Protein AF-A0A1V5Z855-F1 (afdb_monomer_lite)

Radius of gyration: 17.68 Å; chains: 1; bounding box: 38×48×44 Å

Secondary structure (DSSP, 8-state):
--HHHHHHHHHHHHHHHHHHHHHHHHHH-TT---EE--S-TT-GGGTT-HHHHH-SEEEE----HHHHHHHHHHS-TTPEEEEEEESSGGG--HHHHHT-GGGTTSEEEE--PPPTTT-SPP-SSSHHHHHHHHHHHHHH--

Foldseek 3Di:
DDPVVVLVVVLVVVLVVLVVVVCVQCVVPVPDAAEDEDPDCPPPSLQLRVNQAPHQEYEDADPDLVVVVVSVVSYHPNYAYEYEQADDWPVGDQLVQLPDPSCPRHHYDYDADADPPPRDHDCDPISRNNNVVNVVCSVPPD

Sequence (142 aa):
MDETHINEFNKRATERCWDRIRRAAKSANPDCIIWLTCYDLQHPMLKDSRMLREVDWIMNEHPDTEKLAHLRAAIGPQTQIIQCICGWGDQHNAEKIITNPAFDALGLYGFARPDLETTVPPEDDSGNARNIAAMRRAFNSP

pLDDT: mean 90.26, std 7.08, range [51.0, 98.38]

Structure (mmCIF, N/CA/C/O backbone):
data_AF-A0A1V5Z855-F1
#
_entry.id   AF-A0A1V5Z855-F1
#
loop_
_atom_site.group_PDB
_atom_site.id
_atom_site.type_symbol
_atom_site.label_atom_id
_atom_site.label_alt_id
_atom_site.label_comp_id
_atom_site.label_asym_id
_atom_site.label_entity_id
_atom_site.label_seq_id
_atom_site.pdbx_PDB_ins_code
_atom_site.Cartn_x
_atom_site.Cartn_y
_atom_site.Cartn_z
_atom_site.occupancy
_atom_site.B_iso_or_equiv
_atom_site.auth_seq_id
_atom_site.auth_comp_id
_atom_site.auth_asym_id
_atom_site.auth_atom_id
_atom_site.pdbx_PDB_model_num
ATOM 1 N N . MET A 1 1 ? -16.709 28.948 2.054 1.00 66.00 1 MET A N 1
ATOM 2 C CA . MET A 1 1 ? -16.365 27.916 3.052 1.00 66.00 1 MET A CA 1
ATOM 3 C C . MET A 1 1 ? -14.854 27.919 3.150 1.00 66.00 1 MET A C 1
ATOM 5 O O . MET A 1 1 ? -14.229 27.861 2.099 1.00 66.00 1 MET A O 1
ATOM 9 N N . ASP A 1 2 ? -14.287 28.131 4.335 1.00 89.38 2 ASP A N 1
ATOM 10 C CA . ASP A 1 2 ? -12.828 28.107 4.501 1.00 89.38 2 ASP A CA 1
ATOM 11 C C . ASP A 1 2 ? -12.275 26.671 4.416 1.00 89.38 2 ASP A C 1
ATOM 13 O O . ASP A 1 2 ? -13.026 25.690 4.412 1.00 89.38 2 ASP A O 1
ATOM 17 N N . GLU A 1 3 ? -10.953 26.558 4.304 1.00 88.69 3 GLU A N 1
ATOM 18 C CA . GLU A 1 3 ? -10.235 25.290 4.149 1.00 88.69 3 GLU A CA 1
ATOM 19 C C . GLU A 1 3 ? -10.489 24.319 5.312 1.00 88.69 3 GLU A C 1
ATOM 21 O O . GLU A 1 3 ? -10.668 23.119 5.101 1.00 88.69 3 GLU A O 1
ATOM 26 N N . THR A 1 4 ? -10.595 24.835 6.538 1.00 89.38 4 THR A N 1
ATOM 27 C CA . THR A 1 4 ? -10.892 24.041 7.736 1.00 89.38 4 THR A CA 1
ATOM 28 C C . THR A 1 4 ? -12.253 23.360 7.627 1.00 89.38 4 THR A C 1
ATOM 30 O O . THR A 1 4 ? -12.369 22.156 7.866 1.00 89.38 4 THR A O 1
ATOM 33 N N . HIS A 1 5 ? -13.284 24.098 7.215 1.00 91.50 5 HIS A N 1
ATOM 34 C CA . HIS A 1 5 ? -14.620 23.543 7.019 1.00 91.50 5 HIS A CA 1
ATOM 35 C C . HIS A 1 5 ? -14.667 22.512 5.882 1.00 91.50 5 HIS A C 1
ATOM 37 O O . HIS A 1 5 ? -15.351 21.496 6.014 1.00 91.50 5 HIS A O 1
ATOM 43 N N . ILE A 1 6 ? -13.925 22.736 4.790 1.00 91.88 6 ILE A N 1
ATOM 44 C CA . ILE A 1 6 ? -13.796 21.763 3.692 1.00 91.88 6 ILE A CA 1
ATOM 45 C C . ILE A 1 6 ? -13.140 20.473 4.197 1.00 91.88 6 ILE A C 1
ATOM 47 O O . ILE A 1 6 ? -13.669 19.385 3.966 1.00 91.88 6 ILE A O 1
ATOM 51 N N . ASN A 1 7 ? -12.032 20.583 4.930 1.00 90.31 7 ASN A N 1
ATOM 52 C CA . ASN A 1 7 ? -11.304 19.431 5.456 1.00 90.31 7 ASN A CA 1
ATOM 53 C C . ASN A 1 7 ? -12.141 18.620 6.450 1.00 90.31 7 ASN A C 1
ATOM 55 O O . ASN A 1 7 ? -12.157 17.391 6.373 1.00 90.31 7 ASN A O 1
ATOM 59 N N . GLU A 1 8 ? -12.890 19.281 7.331 1.00 91.94 8 GLU A N 1
ATOM 60 C CA . GLU A 1 8 ? -13.782 18.600 8.272 1.00 91.94 8 GLU A CA 1
ATOM 61 C C . GLU A 1 8 ? -14.944 17.898 7.556 1.00 91.94 8 GLU A C 1
ATOM 63 O O . GLU A 1 8 ? -15.272 16.747 7.862 1.00 91.94 8 GLU A O 1
ATOM 68 N N . PHE A 1 9 ? -15.554 18.554 6.563 1.00 93.38 9 PHE A N 1
ATOM 69 C CA . PHE A 1 9 ? -16.585 17.926 5.739 1.00 93.38 9 PHE A CA 1
ATOM 70 C C . PHE A 1 9 ? -16.043 16.680 5.027 1.00 93.38 9 PHE A C 1
ATOM 72 O O . PHE A 1 9 ? -16.651 15.609 5.124 1.00 93.38 9 PHE A O 1
ATOM 79 N N . ASN A 1 10 ? -14.888 16.798 4.366 1.00 92.38 10 ASN A N 1
ATOM 80 C CA . ASN A 1 10 ? -14.269 15.702 3.627 1.00 92.38 10 ASN A CA 1
ATOM 81 C C . ASN A 1 10 ? -13.858 14.555 4.561 1.00 92.38 10 ASN A C 1
ATOM 83 O O . ASN A 1 10 ? -14.076 13.390 4.220 1.00 92.38 10 ASN A O 1
ATOM 87 N N . LYS A 1 11 ? -13.358 14.858 5.769 1.00 93.25 11 LYS A N 1
ATOM 88 C CA . LYS A 1 11 ? -13.047 13.849 6.792 1.00 93.25 11 LYS A CA 1
ATOM 89 C C . LYS A 1 11 ? -14.291 13.044 7.136 1.00 93.25 11 LYS A C 1
ATOM 91 O O . LYS A 1 11 ? -14.296 11.824 7.006 1.00 93.25 11 LYS A O 1
ATOM 96 N N . ARG A 1 12 ? -15.389 13.717 7.491 1.00 94.12 12 ARG A N 1
ATOM 97 C CA . ARG A 1 12 ? -16.656 13.043 7.824 1.00 94.12 12 ARG A CA 1
ATOM 98 C C . ARG A 1 12 ? -17.230 12.263 6.645 1.00 94.12 12 ARG A C 1
ATOM 100 O O . ARG A 1 12 ? -17.818 11.204 6.850 1.00 94.12 12 ARG A O 1
ATOM 107 N N . ALA A 1 13 ? -17.115 12.787 5.428 1.00 95.00 13 ALA A N 1
ATOM 108 C CA . ALA A 1 13 ? -17.576 12.102 4.225 1.00 95.00 13 ALA A CA 1
ATOM 109 C C . ALA A 1 13 ? -16.783 10.811 3.975 1.00 95.00 13 ALA A C 1
ATOM 111 O O . ALA A 1 13 ? -17.389 9.758 3.775 1.00 95.00 13 ALA A O 1
ATOM 112 N N . THR A 1 14 ? -15.456 10.883 4.079 1.00 94.12 14 THR A N 1
ATOM 113 C CA . THR A 1 14 ? -14.545 9.739 3.940 1.00 94.12 14 THR A CA 1
ATOM 114 C C . THR A 1 14 ? -14.824 8.683 5.005 1.00 94.12 14 THR A C 1
ATOM 116 O O . THR A 1 14 ? -14.983 7.513 4.681 1.00 94.12 14 THR A O 1
ATOM 119 N N . GLU A 1 15 ? -14.995 9.091 6.262 1.00 95.50 15 GLU A N 1
ATOM 120 C CA . GLU A 1 15 ? -15.299 8.191 7.380 1.00 95.50 15 GLU A CA 1
ATOM 121 C C . GLU A 1 15 ? -16.636 7.450 7.208 1.00 95.50 15 GLU A C 1
ATOM 123 O O . GLU A 1 15 ? -16.710 6.242 7.426 1.00 95.50 15 GLU A O 1
ATOM 128 N N . ARG A 1 16 ? -17.692 8.136 6.745 1.00 97.38 16 ARG A N 1
ATOM 129 C CA . ARG A 1 16 ? -18.976 7.478 6.431 1.00 97.38 16 ARG A CA 1
ATOM 130 C C . ARG A 1 16 ? -18.856 6.505 5.260 1.00 97.38 16 ARG A C 1
ATOM 132 O O . ARG A 1 16 ? -19.500 5.456 5.266 1.00 97.38 16 ARG A O 1
ATOM 139 N N . CYS A 1 17 ? -18.066 6.864 4.248 1.00 97.19 17 CYS A N 1
ATOM 140 C CA . CYS A 1 17 ? -17.794 5.995 3.108 1.00 97.19 17 CYS A CA 1
ATOM 141 C C . CYS A 1 17 ? -17.057 4.726 3.561 1.00 97.19 17 CYS A C 1
ATOM 143 O O . CYS A 1 17 ? -17.490 3.617 3.242 1.00 97.19 17 CYS A O 1
ATOM 145 N N . TRP A 1 18 ? -16.018 4.887 4.384 1.00 97.38 18 TRP A N 1
ATOM 146 C CA . TRP A 1 18 ? -15.255 3.786 4.963 1.00 97.38 18 TRP A CA 1
ATOM 147 C C . TRP A 1 18 ? -16.146 2.826 5.751 1.00 97.38 18 TRP A C 1
ATOM 149 O O . TRP A 1 18 ? -16.146 1.628 5.466 1.00 97.38 18 TRP A O 1
ATOM 159 N N . ASP A 1 19 ? -16.983 3.345 6.655 1.00 97.88 19 ASP A N 1
ATOM 160 C CA . ASP A 1 19 ? -17.917 2.525 7.433 1.00 97.88 19 ASP A CA 1
ATOM 161 C C . ASP A 1 19 ? -18.812 1.670 6.522 1.00 97.88 19 ASP A C 1
ATOM 163 O O . ASP A 1 19 ? -19.085 0.502 6.816 1.00 97.88 19 ASP A O 1
ATOM 167 N N . ARG A 1 20 ? -19.269 2.230 5.392 1.00 98.38 20 ARG A N 1
ATOM 168 C CA . ARG A 1 20 ? -20.121 1.511 4.440 1.00 98.38 20 ARG A CA 1
ATOM 169 C C . ARG A 1 20 ? -19.357 0.419 3.697 1.00 98.38 20 ARG A C 1
ATOM 171 O O . ARG A 1 20 ? -19.886 -0.693 3.609 1.00 98.38 20 ARG A O 1
ATOM 178 N N . ILE A 1 21 ? -18.166 0.729 3.181 1.00 98.00 21 ILE A N 1
ATOM 179 C CA . ILE A 1 21 ? -17.302 -0.211 2.448 1.00 98.00 21 ILE A CA 1
ATOM 180 C C . ILE A 1 21 ? -16.908 -1.361 3.366 1.00 98.00 21 ILE A C 1
ATOM 182 O O . ILE A 1 21 ? -17.193 -2.520 3.066 1.00 98.00 21 ILE A O 1
ATOM 186 N N . ARG A 1 22 ? -16.323 -1.038 4.523 1.00 97.69 22 ARG A N 1
ATOM 187 C CA . ARG A 1 22 ? -15.815 -2.028 5.467 1.00 97.69 22 ARG A CA 1
ATOM 188 C C . ARG A 1 22 ? -16.927 -2.939 5.966 1.00 97.69 22 ARG A C 1
ATOM 190 O O . ARG A 1 22 ? -16.757 -4.155 5.983 1.00 97.69 22 ARG A O 1
ATOM 197 N N . ARG A 1 23 ? -18.085 -2.374 6.333 1.00 98.06 23 ARG A N 1
ATOM 198 C CA . ARG A 1 23 ? -19.244 -3.169 6.756 1.00 98.06 23 ARG A CA 1
ATOM 199 C C . ARG A 1 23 ? -19.704 -4.104 5.648 1.00 98.06 23 ARG A C 1
ATOM 201 O O . ARG A 1 23 ? -19.900 -5.273 5.934 1.00 98.06 23 ARG A O 1
ATOM 208 N N . ALA A 1 24 ? -19.869 -3.606 4.422 1.00 98.31 24 ALA A N 1
ATOM 209 C CA . ALA A 1 24 ? -20.328 -4.422 3.300 1.00 98.31 24 ALA A CA 1
ATOM 210 C C . ALA A 1 24 ? -19.367 -5.579 3.003 1.00 98.31 24 ALA A C 1
ATOM 212 O O . ALA A 1 24 ? -19.808 -6.723 2.914 1.00 98.31 24 ALA A O 1
ATOM 213 N N . ALA A 1 25 ? -18.067 -5.287 2.903 1.00 98.06 25 ALA A N 1
ATOM 214 C CA . ALA A 1 25 ? -17.040 -6.282 2.620 1.00 98.06 25 ALA A CA 1
ATOM 215 C C . ALA A 1 25 ? -16.990 -7.350 3.720 1.00 98.06 25 ALA A C 1
ATOM 217 O O . ALA A 1 25 ? -17.185 -8.530 3.441 1.00 98.06 25 ALA A O 1
ATOM 218 N N . LYS A 1 26 ? -16.833 -6.933 4.983 1.00 97.50 26 LYS A N 1
ATOM 219 C CA . LYS A 1 26 ? -16.650 -7.859 6.109 1.00 97.50 26 LYS A CA 1
ATOM 220 C C . LYS A 1 26 ? -17.934 -8.590 6.517 1.00 97.50 26 LYS A C 1
ATOM 222 O O . LYS A 1 26 ? -17.843 -9.681 7.062 1.00 97.50 26 LYS A O 1
ATOM 227 N N . SER A 1 27 ? -19.125 -8.039 6.249 1.00 98.19 27 SER A N 1
ATOM 228 C CA . SER A 1 27 ? -20.381 -8.784 6.442 1.00 98.19 27 SER A CA 1
ATOM 229 C C . SER A 1 27 ? -20.615 -9.832 5.358 1.00 98.19 27 SER A C 1
ATOM 231 O O . SER A 1 27 ? -21.255 -10.840 5.628 1.00 98.19 27 SER A O 1
ATOM 233 N N . ALA A 1 28 ? -20.152 -9.573 4.130 1.00 98.25 28 ALA A N 1
ATOM 234 C CA . ALA A 1 28 ? -20.276 -10.523 3.028 1.00 98.25 28 ALA A CA 1
ATOM 235 C C . ALA A 1 28 ? -19.246 -11.653 3.150 1.00 98.25 28 ALA A C 1
ATOM 237 O O . ALA A 1 28 ? -19.581 -12.817 2.957 1.00 98.25 28 ALA A O 1
ATOM 238 N N . ASN A 1 29 ? -18.006 -11.308 3.496 1.00 98.19 29 ASN A N 1
ATOM 239 C CA . ASN A 1 29 ? -16.944 -12.254 3.798 1.00 98.19 29 ASN A CA 1
ATOM 240 C C . ASN A 1 29 ? -15.991 -11.638 4.845 1.00 98.19 29 ASN A C 1
ATOM 242 O O . ASN A 1 29 ? -15.258 -10.701 4.513 1.00 98.19 29 ASN A O 1
ATOM 246 N N . PRO A 1 30 ? -15.966 -12.153 6.088 1.00 96.81 30 PRO A N 1
ATOM 247 C CA . PRO A 1 30 ? -15.067 -11.668 7.136 1.00 96.81 30 PRO A CA 1
ATOM 248 C C . PRO A 1 30 ? -13.580 -11.705 6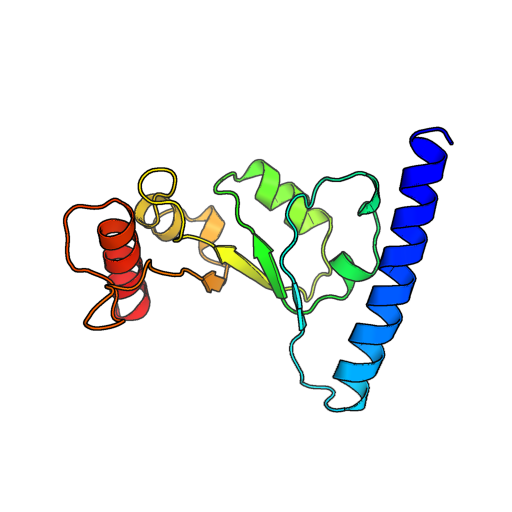.753 1.00 96.81 30 PRO A C 1
ATOM 250 O O . PRO A 1 30 ? -12.828 -10.822 7.170 1.00 96.81 30 PRO A O 1
ATOM 253 N N . ASP A 1 31 ? -13.185 -12.655 5.901 1.00 96.75 31 ASP A N 1
ATOM 254 C CA . ASP A 1 31 ? -11.802 -12.860 5.454 1.00 96.75 31 ASP A CA 1
ATOM 255 C C . ASP A 1 31 ? -11.443 -12.021 4.212 1.00 96.75 31 ASP A C 1
ATOM 257 O O . ASP A 1 31 ? -10.321 -12.077 3.712 1.00 96.75 31 ASP A O 1
ATOM 261 N N . CYS A 1 32 ? -12.382 -11.225 3.685 1.00 97.25 32 CYS A N 1
ATOM 262 C CA . CYS A 1 32 ? -12.126 -10.346 2.546 1.00 97.25 32 CYS A CA 1
ATOM 263 C C . CYS A 1 32 ? -11.091 -9.277 2.910 1.00 97.25 32 CYS A C 1
ATOM 265 O O . CYS A 1 32 ? -11.322 -8.474 3.814 1.00 97.25 32 CYS A O 1
ATOM 267 N N . ILE A 1 33 ? -9.977 -9.241 2.180 1.00 97.62 33 ILE A N 1
ATOM 268 C CA . ILE A 1 33 ? -8.945 -8.210 2.315 1.00 97.62 33 ILE A CA 1
ATOM 269 C C . ILE A 1 33 ? -9.410 -6.937 1.612 1.00 97.62 33 ILE A C 1
ATOM 271 O O . ILE A 1 33 ? -9.743 -6.948 0.427 1.00 97.62 33 ILE A O 1
ATOM 275 N N . ILE A 1 34 ? -9.379 -5.824 2.335 1.00 97.81 34 ILE A N 1
ATOM 276 C CA . ILE A 1 34 ? -9.548 -4.490 1.776 1.00 97.81 34 ILE A CA 1
ATOM 277 C C . ILE A 1 34 ? -8.158 -3.900 1.562 1.00 97.81 34 ILE A C 1
ATOM 279 O O . ILE A 1 34 ? -7.438 -3.623 2.522 1.00 97.81 34 ILE A O 1
ATOM 283 N N . TRP A 1 35 ? -7.794 -3.701 0.297 1.00 97.12 35 TRP A N 1
ATOM 284 C CA . TRP A 1 35 ? -6.546 -3.054 -0.090 1.00 97.12 35 TRP A CA 1
ATOM 285 C C . TRP A 1 35 ? -6.815 -1.626 -0.570 1.00 97.12 35 TRP A C 1
ATOM 287 O O . TRP A 1 35 ? -7.567 -1.411 -1.520 1.00 97.12 35 TRP A O 1
ATOM 297 N N . LEU A 1 36 ? -6.223 -0.648 0.117 1.00 95.44 36 LEU A N 1
ATOM 298 C CA . LEU A 1 36 ? -6.417 0.777 -0.138 1.00 95.44 36 LEU A CA 1
ATOM 299 C C . LEU A 1 36 ? -5.209 1.405 -0.836 1.00 95.44 36 LEU A C 1
ATOM 301 O O . LEU A 1 36 ? -4.066 1.222 -0.416 1.00 95.44 36 LEU A O 1
ATOM 305 N N . THR A 1 37 ? -5.492 2.244 -1.828 1.00 91.62 37 THR A N 1
ATOM 306 C CA . THR A 1 37 ? -4.541 3.183 -2.431 1.00 91.62 37 THR A CA 1
ATOM 307 C C . THR A 1 37 ? -4.987 4.609 -2.110 1.00 91.62 37 THR A C 1
ATOM 309 O O . THR A 1 37 ? -6.184 4.909 -2.112 1.00 91.62 37 THR A O 1
ATOM 312 N N . CYS A 1 38 ? -4.049 5.506 -1.815 1.00 90.31 38 CYS A N 1
ATOM 313 C CA . CYS A 1 38 ? -4.357 6.899 -1.510 1.00 90.31 38 CYS A CA 1
ATOM 314 C C . CYS A 1 38 ? -3.254 7.803 -2.053 1.00 90.31 38 CYS A C 1
ATOM 316 O O . CYS A 1 38 ? -2.083 7.580 -1.764 1.00 90.31 38 CYS A O 1
ATOM 318 N N . TYR A 1 39 ? -3.650 8.823 -2.815 1.00 84.50 39 TYR A N 1
ATOM 319 C CA . TYR A 1 39 ? -2.723 9.754 -3.458 1.00 84.50 39 TYR A CA 1
ATOM 320 C C . TYR A 1 39 ? -1.840 10.511 -2.452 1.00 84.50 39 TYR A C 1
ATOM 322 O O . TYR A 1 39 ? -0.641 10.653 -2.673 1.00 84.50 39 TYR A O 1
ATOM 330 N N . ASP A 1 40 ? -2.422 10.976 -1.341 1.00 88.56 40 ASP A N 1
ATOM 331 C CA . ASP A 1 40 ? -1.702 11.694 -0.288 1.00 88.56 40 ASP A CA 1
ATOM 332 C C . ASP A 1 40 ? -2.089 11.164 1.096 1.00 88.56 40 ASP A C 1
ATOM 334 O O . ASP A 1 40 ? -3.095 11.557 1.689 1.00 88.56 40 ASP A O 1
ATOM 338 N N . LEU A 1 41 ? -1.251 10.268 1.614 1.00 90.38 41 LEU A N 1
ATOM 339 C CA . LEU A 1 41 ? -1.396 9.661 2.938 1.00 90.38 41 LEU A CA 1
ATOM 340 C C . LEU A 1 41 ? -1.079 10.628 4.091 1.00 90.38 41 LEU A C 1
ATOM 342 O O . LEU A 1 41 ? -1.404 10.328 5.239 1.00 90.38 41 LEU A O 1
ATOM 346 N N . GLN A 1 42 ? -0.460 11.777 3.808 1.00 89.94 42 GLN A N 1
ATOM 347 C CA . GLN A 1 42 ? -0.107 12.797 4.798 1.00 89.94 42 GLN A CA 1
ATOM 348 C C . GLN A 1 42 ? -1.136 13.935 4.850 1.00 89.94 42 GLN A C 1
ATOM 350 O O . GLN A 1 42 ? -1.020 14.829 5.693 1.00 89.94 42 GLN A O 1
ATOM 355 N N . HIS A 1 43 ? -2.165 13.887 3.997 1.00 90.50 43 HIS A N 1
ATOM 356 C CA . HIS A 1 43 ? -3.192 14.914 3.937 1.00 90.50 43 HIS A CA 1
ATOM 357 C C . HIS A 1 43 ? -3.862 15.113 5.315 1.00 90.50 43 HIS A C 1
ATOM 359 O O . HIS A 1 43 ? -4.290 14.129 5.933 1.00 90.50 43 HIS A O 1
ATOM 365 N N . PRO A 1 44 ? -4.057 16.360 5.799 1.00 88.62 44 PRO A N 1
ATOM 366 C CA . PRO A 1 44 ? -4.578 16.633 7.147 1.00 88.62 44 PRO A CA 1
ATOM 367 C C . PRO A 1 44 ? -5.902 15.935 7.486 1.00 88.62 44 PRO A C 1
ATOM 369 O O . PRO A 1 44 ? -6.141 15.546 8.628 1.00 88.62 44 PRO A O 1
ATOM 372 N N . MET A 1 45 ? -6.753 15.731 6.479 1.00 89.00 45 MET A N 1
ATOM 373 C CA . MET A 1 45 ? -8.022 15.004 6.594 1.00 89.00 45 MET A CA 1
ATOM 374 C C . MET A 1 45 ? -7.864 13.566 7.120 1.00 89.00 45 MET A C 1
ATOM 376 O O . MET A 1 45 ? -8.755 13.064 7.805 1.00 89.00 45 MET A O 1
ATOM 380 N N . LEU A 1 46 ? -6.753 12.902 6.795 1.00 90.56 46 LEU A N 1
ATOM 381 C CA . LEU A 1 46 ? -6.512 11.497 7.126 1.00 90.56 46 LEU A CA 1
ATOM 382 C C . LEU A 1 46 ? -5.920 11.298 8.517 1.00 90.56 46 LEU A C 1
ATOM 384 O O . LEU A 1 46 ? -5.867 10.161 8.998 1.00 90.56 46 LEU A O 1
ATOM 388 N N . LYS A 1 47 ? -5.517 12.386 9.183 1.00 89.94 47 LYS A N 1
ATOM 389 C CA . LYS A 1 47 ? -4.999 12.338 10.545 1.00 89.94 47 LYS A CA 1
ATOM 390 C C . LYS A 1 47 ? -6.008 11.643 11.458 1.00 89.94 47 LYS A C 1
ATOM 392 O O . LYS A 1 47 ? -7.166 12.067 11.561 1.00 89.94 47 LYS A O 1
ATOM 397 N N . ASP A 1 48 ? -5.540 10.587 12.119 1.00 90.81 48 ASP A N 1
ATOM 398 C CA . ASP A 1 48 ? -6.321 9.746 13.031 1.00 90.81 48 ASP A CA 1
ATOM 399 C C . ASP A 1 48 ? -7.558 9.083 12.392 1.00 90.81 48 ASP A C 1
ATOM 401 O O . ASP A 1 48 ? -8.498 8.725 13.104 1.00 90.81 48 ASP A O 1
ATOM 405 N N . SER A 1 49 ? -7.586 8.934 11.062 1.00 92.81 49 SER A N 1
ATOM 406 C CA . SER A 1 49 ? -8.713 8.313 10.357 1.00 92.81 49 SER A CA 1
ATOM 407 C C . SER A 1 49 ? -8.857 6.830 10.702 1.00 92.81 49 SER A C 1
ATOM 409 O O . SER A 1 49 ? -7.872 6.099 10.845 1.00 92.81 49 SER A O 1
ATOM 411 N N . ARG A 1 50 ? -10.103 6.358 10.810 1.00 95.12 50 ARG A N 1
ATOM 412 C CA . ARG A 1 50 ? -10.379 4.929 11.028 1.00 95.12 50 ARG A CA 1
ATOM 413 C C . ARG A 1 50 ? -10.023 4.114 9.799 1.00 95.12 50 ARG A C 1
ATOM 415 O O . ARG A 1 50 ? -9.526 3.008 9.943 1.00 95.12 50 ARG A O 1
ATOM 422 N N . MET A 1 51 ? -10.184 4.695 8.612 1.00 95.56 51 MET A N 1
ATOM 423 C CA . MET A 1 51 ? -9.786 4.069 7.355 1.00 95.56 51 MET A CA 1
ATOM 424 C C . MET A 1 51 ? -8.330 3.581 7.391 1.00 95.56 51 MET A C 1
ATOM 426 O O . MET A 1 51 ? -8.087 2.407 7.140 1.00 95.56 51 MET A O 1
ATOM 430 N N . LEU A 1 52 ? -7.370 4.440 7.757 1.00 95.69 52 LEU A N 1
ATOM 431 C CA . LEU A 1 52 ? -5.957 4.042 7.819 1.00 95.69 52 LEU A CA 1
ATOM 432 C C . LEU A 1 52 ? -5.666 3.045 8.950 1.00 95.69 52 LEU A C 1
ATOM 434 O O . LEU A 1 52 ? -4.804 2.184 8.804 1.00 95.69 52 LEU A O 1
ATOM 438 N N . ARG A 1 53 ? -6.388 3.143 10.071 1.00 96.25 53 ARG A N 1
ATOM 439 C CA . ARG A 1 53 ? -6.199 2.256 11.230 1.00 96.25 53 ARG A CA 1
ATOM 440 C C . ARG A 1 53 ? -6.807 0.865 11.053 1.00 96.25 53 ARG A C 1
ATOM 442 O O . ARG A 1 53 ? -6.370 -0.066 11.719 1.00 96.25 53 ARG A O 1
ATOM 449 N N . GLU A 1 54 ? -7.838 0.734 10.226 1.00 96.69 54 GLU A N 1
ATOM 450 C CA . GLU A 1 54 ? -8.642 -0.487 10.105 1.00 96.69 54 GLU A CA 1
ATOM 451 C C . GLU A 1 54 ? -8.471 -1.215 8.771 1.00 96.69 54 GLU A C 1
ATOM 453 O O . GLU A 1 54 ? -8.989 -2.325 8.632 1.00 96.69 54 GLU A O 1
ATOM 458 N N . VAL A 1 55 ? -7.824 -0.594 7.781 1.00 97.56 55 VAL A N 1
ATOM 459 C CA . VAL A 1 55 ? -7.575 -1.234 6.488 1.00 97.56 55 VAL A CA 1
ATOM 460 C C . VAL A 1 55 ? -6.639 -2.428 6.653 1.00 97.56 55 VAL A C 1
ATOM 462 O O . VAL A 1 55 ? -5.677 -2.380 7.423 1.00 97.56 55 VAL A O 1
ATOM 465 N N . ASP A 1 56 ? -6.921 -3.500 5.914 1.00 98.06 56 ASP A N 1
ATOM 466 C CA . ASP A 1 56 ? -6.096 -4.700 5.951 1.00 98.06 56 ASP A CA 1
ATOM 467 C C . ASP A 1 56 ? -4.745 -4.410 5.287 1.00 98.06 56 ASP A C 1
ATOM 469 O O . ASP A 1 56 ? -3.705 -4.562 5.925 1.00 98.06 56 ASP A O 1
ATOM 473 N N . TRP A 1 57 ? -4.748 -3.947 4.032 1.00 98.00 57 TRP A N 1
ATOM 474 C CA . TRP A 1 57 ? -3.536 -3.638 3.266 1.00 98.00 57 TRP A CA 1
ATOM 475 C C . TRP A 1 57 ? -3.546 -2.190 2.767 1.00 98.00 57 TRP A C 1
ATOM 477 O O . TRP A 1 57 ? -4.565 -1.693 2.286 1.00 98.00 57 TRP A O 1
ATOM 487 N N . ILE A 1 58 ? -2.396 -1.520 2.806 1.00 96.69 58 ILE A N 1
ATOM 488 C CA . ILE A 1 58 ? -2.234 -0.157 2.293 1.00 96.69 58 ILE A CA 1
ATOM 489 C C . ILE A 1 58 ? -1.091 -0.069 1.291 1.00 96.69 58 ILE A C 1
ATOM 491 O O . ILE A 1 58 ? -0.004 -0.589 1.529 1.00 96.69 58 ILE A O 1
ATOM 495 N N . MET A 1 59 ? -1.326 0.588 0.158 1.00 94.69 59 MET A N 1
ATOM 496 C CA . MET A 1 59 ? -0.286 0.812 -0.838 1.00 94.69 59 MET A CA 1
ATOM 497 C C . MET A 1 59 ? 0.568 2.028 -0.470 1.00 94.69 59 MET A C 1
ATOM 499 O O . MET A 1 59 ? 0.037 3.123 -0.292 1.00 94.69 59 MET A O 1
ATOM 503 N N . ASN A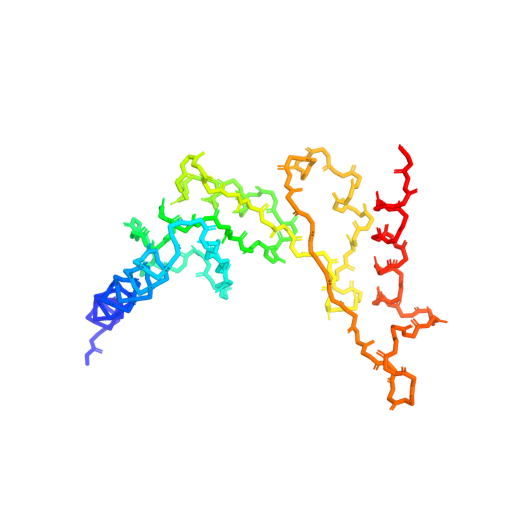 1 60 ? 1.886 1.844 -0.395 1.00 91.38 60 ASN A N 1
ATOM 504 C CA . ASN A 1 60 ? 2.850 2.937 -0.381 1.00 91.38 60 ASN A CA 1
ATOM 505 C C . ASN A 1 60 ? 3.423 3.116 -1.788 1.00 91.38 60 ASN A C 1
ATOM 507 O O . ASN A 1 60 ? 4.021 2.195 -2.337 1.00 91.38 60 ASN A O 1
ATOM 511 N N . GLU A 1 61 ? 3.264 4.301 -2.364 1.00 84.94 61 GLU A N 1
ATOM 512 C CA . GLU A 1 61 ? 3.769 4.608 -3.708 1.00 84.94 61 GLU A CA 1
ATOM 513 C C . GLU A 1 61 ? 5.126 5.317 -3.686 1.00 84.94 61 GLU A C 1
ATOM 515 O O . GLU A 1 61 ? 5.781 5.430 -4.718 1.00 84.94 61 GLU A O 1
ATOM 520 N N . HIS A 1 62 ? 5.579 5.780 -2.518 1.00 84.75 62 HIS A N 1
ATOM 521 C CA . HIS A 1 62 ? 6.771 6.614 -2.429 1.00 84.75 62 HIS A CA 1
ATOM 522 C C . HIS A 1 62 ? 8.001 5.815 -1.968 1.00 84.75 62 HIS A C 1
ATOM 524 O O . HIS A 1 62 ? 7.923 5.127 -0.950 1.00 84.75 62 HIS A O 1
ATOM 530 N N . PRO A 1 63 ? 9.169 5.951 -2.622 1.00 84.06 63 PRO A N 1
ATOM 531 C CA . PRO A 1 63 ? 10.407 5.267 -2.224 1.00 84.06 63 PRO A CA 1
ATOM 532 C C . PRO A 1 63 ? 11.104 5.885 -0.993 1.00 84.06 63 PRO A C 1
ATOM 534 O O . PRO A 1 63 ? 12.252 5.563 -0.705 1.00 84.06 63 PRO A O 1
ATOM 537 N N . ASP A 1 64 ? 10.450 6.814 -0.292 1.00 87.88 64 ASP A N 1
ATOM 538 C CA . ASP A 1 64 ? 11.054 7.608 0.784 1.00 87.88 64 ASP A CA 1
ATOM 539 C C . ASP A 1 64 ? 10.822 6.936 2.140 1.00 87.88 64 ASP A C 1
ATOM 541 O O . ASP A 1 64 ? 9.683 6.671 2.537 1.00 87.88 64 ASP A O 1
ATOM 545 N N . THR A 1 65 ? 11.913 6.671 2.853 1.00 89.44 65 THR A N 1
ATOM 546 C CA . THR A 1 65 ? 11.901 5.996 4.151 1.00 89.44 65 THR A CA 1
ATOM 547 C C . THR A 1 65 ? 11.277 6.835 5.266 1.00 89.44 65 THR A C 1
ATOM 549 O O . THR A 1 65 ? 10.692 6.264 6.184 1.00 89.44 65 THR A O 1
ATOM 552 N N . GLU A 1 66 ? 11.345 8.168 5.202 1.00 91.31 66 GLU A N 1
ATOM 553 C CA . GLU A 1 66 ? 10.678 9.046 6.172 1.00 91.31 66 GLU A CA 1
ATOM 554 C C . GLU A 1 66 ? 9.162 8.993 5.983 1.00 91.31 66 GLU A C 1
ATOM 556 O O . GLU A 1 66 ? 8.412 8.799 6.942 1.00 91.31 66 GLU A O 1
ATOM 561 N N . LYS A 1 67 ? 8.694 9.059 4.730 1.00 90.25 67 LYS A N 1
ATOM 562 C CA . LYS A 1 67 ? 7.266 8.883 4.413 1.00 90.25 67 LYS A CA 1
ATOM 563 C C . LYS A 1 67 ? 6.764 7.499 4.811 1.00 90.25 67 LYS A C 1
ATOM 565 O O . LYS A 1 67 ? 5.670 7.388 5.363 1.00 90.25 67 LYS A O 1
ATOM 570 N N . LEU A 1 68 ? 7.576 6.461 4.611 1.00 91.88 68 LEU A N 1
ATOM 571 C CA . LEU A 1 68 ? 7.269 5.113 5.086 1.00 91.88 68 LEU A CA 1
ATOM 572 C C . LEU A 1 68 ? 7.149 5.063 6.618 1.00 91.88 68 LEU A C 1
ATOM 574 O O . LEU A 1 68 ? 6.215 4.452 7.138 1.00 91.88 68 LEU A O 1
ATOM 578 N N . ALA A 1 69 ? 8.053 5.716 7.353 1.00 92.69 69 ALA A N 1
ATOM 579 C CA . ALA A 1 69 ? 7.983 5.788 8.811 1.00 92.69 69 ALA A CA 1
ATOM 580 C C . ALA A 1 69 ? 6.712 6.513 9.289 1.00 92.69 69 ALA A C 1
ATOM 582 O O . ALA A 1 69 ? 6.034 6.034 10.201 1.00 92.69 69 ALA A O 1
ATOM 583 N N . HIS A 1 70 ? 6.337 7.616 8.636 1.00 92.12 70 HIS A N 1
ATOM 584 C CA . HIS A 1 70 ? 5.082 8.318 8.914 1.00 92.12 70 HIS A CA 1
ATOM 585 C C . HIS A 1 70 ? 3.854 7.449 8.645 1.00 92.12 70 HIS A C 1
ATOM 587 O O . HIS A 1 70 ? 2.939 7.419 9.468 1.00 92.12 70 HIS A O 1
ATOM 593 N N . LEU A 1 71 ? 3.845 6.706 7.535 1.00 93.56 71 LEU A N 1
ATOM 594 C CA . LEU A 1 71 ? 2.771 5.770 7.223 1.00 93.56 71 LEU A CA 1
ATOM 595 C C . LEU A 1 71 ? 2.641 4.693 8.305 1.00 93.56 71 LEU A C 1
ATOM 597 O O . LEU A 1 71 ? 1.544 4.468 8.809 1.00 93.56 71 LEU A O 1
ATOM 601 N N . ARG A 1 72 ? 3.757 4.080 8.723 1.00 94.12 72 ARG A N 1
ATOM 602 C CA . ARG A 1 72 ? 3.773 3.076 9.801 1.00 94.12 72 ARG A CA 1
ATOM 603 C C . ARG A 1 72 ? 3.188 3.606 11.109 1.00 94.12 72 ARG A C 1
ATOM 605 O O . ARG A 1 72 ? 2.512 2.861 11.806 1.00 94.12 72 ARG A O 1
ATOM 612 N N . ALA A 1 73 ? 3.427 4.875 11.431 1.00 93.69 73 ALA A N 1
ATOM 613 C CA . ALA A 1 73 ? 2.876 5.503 12.628 1.00 93.69 73 ALA A CA 1
ATOM 614 C C . ALA A 1 73 ? 1.366 5.806 12.527 1.00 93.69 73 ALA A C 1
ATOM 616 O O . ALA A 1 73 ? 0.708 5.963 13.555 1.00 93.69 73 ALA A O 1
ATOM 617 N N . ALA A 1 74 ? 0.818 5.916 11.313 1.00 93.56 74 ALA A N 1
ATOM 618 C CA . ALA A 1 74 ? -0.579 6.281 11.077 1.00 93.56 74 ALA A CA 1
ATOM 619 C C . ALA A 1 74 ? -1.534 5.076 10.972 1.00 93.56 74 ALA A C 1
ATOM 621 O O . ALA A 1 74 ? -2.736 5.231 11.205 1.00 93.56 74 ALA A O 1
ATOM 622 N N . ILE A 1 75 ? -1.018 3.901 10.603 1.00 96.19 75 ILE A N 1
ATOM 623 C CA . ILE A 1 75 ? -1.814 2.693 10.335 1.00 96.19 75 ILE A CA 1
ATOM 624 C C . ILE A 1 75 ? -2.017 1.814 11.571 1.00 96.19 75 ILE A C 1
ATOM 626 O O . ILE A 1 75 ? -1.387 1.996 12.613 1.00 96.19 75 ILE A O 1
ATOM 630 N N . GLY A 1 76 ? -2.921 0.841 11.452 1.00 95.56 76 GLY A N 1
ATOM 631 C CA . GLY A 1 76 ? -3.164 -0.147 12.495 1.00 95.56 76 GLY A CA 1
ATOM 632 C C . GLY A 1 76 ? -2.016 -1.156 12.627 1.00 95.56 76 GLY A C 1
ATOM 633 O O . GLY A 1 76 ? -1.327 -1.442 11.650 1.00 95.56 76 GLY A O 1
ATOM 634 N N . PRO A 1 77 ? -1.838 -1.779 13.806 1.00 94.38 77 PRO A N 1
ATOM 635 C CA . PRO A 1 77 ? -0.760 -2.747 14.044 1.00 94.38 77 PRO A CA 1
ATOM 636 C C . PRO A 1 77 ? -0.875 -4.026 13.200 1.00 94.38 77 PRO A C 1
ATOM 638 O O . PRO A 1 77 ? 0.092 -4.769 13.078 1.00 94.38 77 PRO A O 1
ATOM 641 N N . GLN A 1 78 ? -2.059 -4.304 12.648 1.00 92.69 78 GLN A N 1
ATOM 642 C CA . GLN A 1 78 ? -2.313 -5.463 11.789 1.00 92.69 78 GLN A CA 1
ATOM 643 C C . GLN A 1 78 ? -2.236 -5.125 10.293 1.00 92.69 78 GLN A C 1
ATOM 645 O O . GLN A 1 78 ? -2.233 -6.038 9.467 1.00 92.69 78 GLN A O 1
ATOM 650 N N . THR A 1 79 ? -2.165 -3.837 9.942 1.00 96.75 79 THR A N 1
ATOM 651 C CA . THR A 1 79 ? -2.165 -3.382 8.553 1.00 96.75 79 THR A CA 1
ATOM 652 C C . THR A 1 79 ? -0.854 -3.760 7.868 1.00 96.75 79 THR A C 1
ATOM 654 O O . THR A 1 79 ? 0.232 -3.437 8.352 1.00 96.75 79 THR A O 1
ATOM 657 N N . GLN A 1 80 ? -0.949 -4.412 6.711 1.00 97.31 80 GLN A N 1
ATOM 658 C CA . GLN A 1 80 ? 0.206 -4.691 5.858 1.00 97.31 80 GLN A CA 1
ATOM 659 C C . GLN A 1 80 ? 0.460 -3.512 4.922 1.00 97.31 80 GLN A C 1
ATOM 661 O O . GLN A 1 80 ? -0.473 -2.957 4.341 1.00 97.31 80 GLN A O 1
ATOM 666 N N . ILE A 1 81 ? 1.726 -3.147 4.737 1.00 96.56 81 ILE A N 1
ATOM 667 C CA . ILE A 1 81 ? 2.119 -2.156 3.733 1.00 96.56 81 ILE A CA 1
ATOM 668 C C . ILE A 1 81 ? 2.578 -2.901 2.481 1.00 96.56 81 ILE A C 1
ATOM 670 O O . ILE A 1 81 ? 3.430 -3.789 2.550 1.00 96.56 81 ILE A O 1
ATOM 674 N N . ILE A 1 82 ? 2.023 -2.503 1.341 1.00 95.50 82 ILE A N 1
ATOM 675 C CA . ILE A 1 82 ? 2.377 -2.989 0.013 1.00 95.50 82 ILE A CA 1
ATOM 676 C C . ILE A 1 82 ? 3.114 -1.867 -0.719 1.00 95.50 82 ILE A C 1
ATOM 678 O O . ILE A 1 82 ? 2.531 -0.839 -1.059 1.00 95.50 82 ILE A O 1
ATOM 682 N N . GLN A 1 83 ? 4.407 -2.036 -0.949 1.00 92.94 83 GLN A N 1
ATOM 683 C CA . GLN A 1 83 ? 5.238 -1.088 -1.670 1.00 92.94 83 GLN A CA 1
ATOM 684 C C . GLN A 1 83 ? 5.014 -1.223 -3.180 1.00 92.94 83 GLN A C 1
ATOM 686 O O . GLN A 1 83 ? 5.337 -2.249 -3.780 1.00 92.94 83 GLN A O 1
ATOM 691 N N . CYS A 1 84 ? 4.508 -0.165 -3.810 1.00 89.75 84 CYS A N 1
ATOM 692 C CA . CYS A 1 84 ? 4.456 -0.064 -5.261 1.00 89.75 84 CYS A CA 1
ATOM 693 C C . CYS A 1 84 ? 5.855 0.284 -5.792 1.00 89.75 84 CYS A C 1
ATOM 695 O O . CYS A 1 84 ? 6.427 1.310 -5.420 1.00 89.75 84 CYS A O 1
ATOM 697 N N . ILE A 1 85 ? 6.421 -0.582 -6.636 1.00 83.50 85 ILE A N 1
ATOM 698 C CA . ILE A 1 85 ? 7.794 -0.464 -7.155 1.00 83.50 85 ILE A CA 1
ATOM 699 C C . ILE A 1 85 ? 7.871 -0.355 -8.684 1.00 83.50 85 ILE A C 1
ATOM 701 O O . ILE A 1 85 ? 8.954 -0.148 -9.223 1.00 83.50 85 ILE A O 1
ATOM 705 N N . CYS A 1 86 ? 6.746 -0.440 -9.407 1.00 73.12 86 CYS A N 1
ATOM 706 C CA . CYS A 1 86 ? 6.701 -0.340 -10.875 1.00 73.12 86 CYS A CA 1
ATOM 707 C C . CYS A 1 86 ? 5.468 0.441 -11.348 1.00 73.12 86 CYS A C 1
ATOM 709 O O . CYS A 1 86 ? 4.373 0.192 -10.854 1.00 73.12 86 CYS A O 1
ATOM 711 N N . GLY A 1 87 ? 5.646 1.344 -12.321 1.00 67.06 87 GLY A N 1
ATOM 712 C CA . GLY A 1 87 ? 4.526 2.034 -12.978 1.00 67.06 87 GLY A CA 1
ATOM 713 C C . GLY A 1 87 ? 4.895 3.301 -13.759 1.00 67.06 87 GLY A C 1
ATOM 714 O O . GLY A 1 87 ? 4.288 3.577 -14.788 1.00 67.06 87 GLY A O 1
ATOM 715 N N . TRP A 1 88 ? 5.944 4.021 -13.339 1.00 67.31 88 TRP A N 1
ATOM 716 C CA . TRP A 1 88 ? 6.282 5.360 -13.865 1.00 67.31 88 TRP A CA 1
ATOM 717 C C . TRP A 1 88 ? 7.627 5.431 -14.615 1.00 67.31 88 TRP A C 1
ATOM 719 O O . TRP A 1 88 ? 8.309 6.455 -14.617 1.00 67.31 88 TRP A O 1
ATOM 729 N N . GLY A 1 89 ? 8.038 4.330 -15.252 1.00 75.94 89 GLY A N 1
ATOM 730 C CA . GLY A 1 89 ? 9.286 4.279 -16.024 1.00 75.94 89 GLY A CA 1
ATOM 731 C C . GLY A 1 89 ? 10.522 4.562 -15.164 1.00 75.94 89 GLY A C 1
ATOM 732 O O . GLY A 1 89 ? 10.683 3.952 -14.110 1.00 75.94 89 GLY A O 1
ATOM 733 N N . ASP A 1 90 ? 11.375 5.487 -15.610 1.00 79.94 90 ASP A N 1
ATOM 734 C CA . ASP A 1 90 ? 12.644 5.838 -14.948 1.00 79.94 90 ASP A CA 1
ATOM 735 C C . ASP A 1 90 ? 12.485 6.617 -13.635 1.00 79.94 90 ASP A C 1
ATOM 737 O O . ASP A 1 90 ? 13.446 6.756 -12.880 1.00 79.94 90 ASP A O 1
ATOM 741 N N . GLN A 1 91 ? 11.278 7.105 -13.327 1.00 76.81 91 GLN A N 1
ATOM 742 C CA . GLN A 1 91 ? 10.993 7.711 -12.022 1.00 76.81 91 GLN A CA 1
ATOM 743 C C . GLN A 1 91 ? 10.976 6.666 -10.899 1.00 76.81 91 GLN A C 1
ATOM 745 O O . GLN A 1 91 ? 11.161 7.006 -9.732 1.00 76.81 91 GLN A O 1
ATOM 750 N N . HIS A 1 92 ? 10.781 5.391 -11.245 1.00 79.69 92 HIS A N 1
ATOM 751 C CA . HIS A 1 92 ? 10.873 4.269 -10.322 1.00 79.69 92 HIS A CA 1
ATOM 752 C C . HIS A 1 92 ? 12.171 3.495 -10.541 1.00 79.69 92 HIS A C 1
ATOM 754 O O . HIS A 1 92 ? 12.620 3.298 -11.669 1.00 79.69 92 HIS A O 1
ATOM 760 N N . ASN A 1 93 ? 12.748 3.010 -9.445 1.00 87.38 93 ASN A N 1
ATOM 761 C CA . ASN A 1 93 ? 13.887 2.104 -9.470 1.00 87.38 93 ASN A CA 1
ATOM 762 C C . ASN A 1 93 ? 13.600 0.935 -8.524 1.00 87.38 93 ASN A C 1
ATOM 764 O O . ASN A 1 93 ? 13.845 1.025 -7.321 1.00 87.38 93 ASN A O 1
ATOM 768 N N . ALA A 1 94 ? 13.039 -0.137 -9.081 1.00 89.75 94 ALA A N 1
ATOM 769 C CA . ALA A 1 94 ? 12.637 -1.320 -8.333 1.00 89.75 94 ALA A CA 1
ATOM 770 C C . ALA A 1 94 ? 13.837 -2.000 -7.666 1.00 89.75 94 ALA A C 1
ATOM 772 O O . ALA A 1 94 ? 13.732 -2.393 -6.511 1.00 89.75 94 ALA A O 1
ATOM 773 N N . GLU A 1 95 ? 14.984 -2.068 -8.351 1.00 89.62 95 GLU A N 1
ATOM 774 C CA . GLU A 1 95 ? 16.209 -2.677 -7.817 1.00 89.62 95 GLU A CA 1
ATOM 775 C C . GLU A 1 95 ? 16.616 -2.015 -6.495 1.00 89.62 95 GLU A C 1
ATOM 777 O O . GLU A 1 95 ? 16.808 -2.699 -5.497 1.00 89.62 95 GLU A O 1
ATOM 782 N N . LYS A 1 96 ? 16.634 -0.674 -6.448 1.00 89.81 96 LYS A N 1
ATOM 783 C CA . LYS A 1 96 ? 16.963 0.074 -5.225 1.00 89.81 96 LYS A CA 1
ATOM 784 C C . LYS A 1 96 ? 16.021 -0.215 -4.061 1.00 89.81 96 LYS A C 1
ATOM 786 O O . LYS A 1 96 ? 16.455 -0.104 -2.922 1.00 89.81 96 LYS A O 1
ATOM 791 N N . ILE A 1 97 ? 14.752 -0.511 -4.329 1.00 90.56 97 ILE A N 1
ATOM 792 C CA . ILE A 1 97 ? 13.781 -0.836 -3.281 1.00 90.56 97 ILE A CA 1
ATOM 793 C C . ILE A 1 97 ? 13.948 -2.282 -2.829 1.00 90.56 97 ILE A C 1
ATOM 795 O O . ILE A 1 97 ? 14.026 -2.530 -1.633 1.00 90.56 97 ILE A O 1
ATOM 799 N N . ILE A 1 98 ? 14.064 -3.210 -3.780 1.00 90.81 98 ILE A N 1
ATOM 800 C CA . ILE A 1 98 ? 14.229 -4.646 -3.526 1.00 90.81 98 ILE A CA 1
ATOM 801 C C . ILE A 1 98 ? 15.500 -4.924 -2.716 1.00 90.81 98 ILE A C 1
ATOM 803 O O . ILE A 1 98 ? 15.496 -5.801 -1.865 1.00 90.81 98 ILE A O 1
ATOM 807 N N . THR A 1 99 ? 16.587 -4.186 -2.958 1.00 91.00 99 THR A N 1
ATOM 808 C CA . THR A 1 99 ? 17.857 -4.385 -2.243 1.00 91.00 99 THR A CA 1
ATOM 809 C C . THR A 1 99 ? 17.992 -3.536 -0.977 1.00 91.00 99 THR A C 1
ATOM 811 O O . THR A 1 99 ? 19.075 -3.499 -0.394 1.00 91.00 99 THR A O 1
ATOM 814 N N . ASN A 1 100 ? 16.965 -2.775 -0.583 1.00 91.06 100 ASN A N 1
ATOM 815 C CA . ASN A 1 100 ? 17.032 -1.898 0.583 1.00 91.06 100 ASN A CA 1
ATOM 816 C C . ASN A 1 100 ? 16.370 -2.561 1.805 1.00 91.06 100 ASN A C 1
ATOM 818 O O . ASN A 1 100 ? 15.144 -2.690 1.816 1.00 91.06 100 ASN A O 1
ATOM 822 N N . PRO A 1 101 ? 17.136 -2.834 2.883 1.00 91.81 101 PRO A N 1
ATOM 823 C CA . PRO A 1 101 ? 16.628 -3.508 4.080 1.00 91.81 101 PRO A CA 1
ATOM 824 C C . PRO A 1 101 ? 15.422 -2.840 4.753 1.00 91.81 101 PRO A C 1
ATOM 826 O O . PRO A 1 101 ? 14.668 -3.484 5.480 1.00 91.81 101 PRO A O 1
ATOM 829 N N . ALA A 1 102 ? 15.206 -1.538 4.530 1.00 89.31 102 ALA A N 1
ATOM 830 C CA . ALA A 1 102 ? 14.042 -0.827 5.061 1.00 89.31 102 ALA A CA 1
ATOM 831 C C . ALA A 1 102 ? 12.699 -1.341 4.494 1.00 89.31 102 ALA A C 1
ATOM 833 O O . ALA A 1 102 ? 11.647 -1.105 5.101 1.00 89.31 102 ALA A O 1
ATOM 834 N N . PHE A 1 103 ? 12.731 -2.032 3.350 1.00 90.75 103 PHE A N 1
ATOM 835 C CA . PHE A 1 103 ? 11.558 -2.518 2.625 1.00 90.75 103 PHE A CA 1
ATOM 836 C C . PHE A 1 103 ? 11.385 -4.046 2.694 1.00 90.75 103 PHE A C 1
ATOM 838 O O . PHE A 1 103 ? 10.339 -4.528 2.274 1.00 90.75 103 PHE A O 1
ATOM 845 N N . ASP A 1 104 ? 12.324 -4.794 3.288 1.00 90.12 104 ASP A N 1
ATOM 846 C CA . ASP A 1 104 ? 12.317 -6.273 3.330 1.00 90.12 104 ASP A CA 1
ATOM 847 C C . ASP A 1 104 ? 11.035 -6.870 3.930 1.00 90.12 104 ASP A C 1
ATOM 849 O O . ASP A 1 104 ? 10.571 -7.932 3.525 1.00 90.12 104 ASP A O 1
ATOM 853 N N . ALA A 1 105 ? 10.449 -6.181 4.911 1.00 90.00 105 ALA A N 1
ATOM 854 C CA . ALA A 1 105 ? 9.241 -6.627 5.602 1.00 90.00 105 ALA A CA 1
ATOM 855 C C . ALA A 1 105 ? 7.936 -6.201 4.901 1.00 90.00 105 ALA A C 1
ATOM 857 O O . ALA A 1 105 ? 6.862 -6.328 5.492 1.00 90.00 105 ALA A O 1
ATOM 858 N N . LEU A 1 106 ? 8.011 -5.609 3.706 1.00 93.81 106 LEU A N 1
ATOM 859 C CA . LEU A 1 106 ? 6.850 -5.109 2.973 1.00 93.81 106 LEU A CA 1
ATOM 860 C C . LEU A 1 106 ? 6.436 -6.062 1.858 1.00 93.81 106 LEU A C 1
ATOM 862 O O . LEU A 1 106 ? 7.268 -6.693 1.212 1.00 93.81 106 LEU A O 1
ATOM 866 N N . GLY A 1 107 ? 5.133 -6.104 1.577 1.00 93.25 107 GLY A N 1
ATOM 867 C CA . GLY A 1 107 ? 4.662 -6.692 0.328 1.00 93.25 107 GLY A CA 1
ATOM 868 C C . GLY A 1 107 ? 5.146 -5.851 -0.852 1.00 93.25 107 GLY A C 1
ATOM 869 O O . GLY A 1 107 ? 5.245 -4.631 -0.740 1.00 93.25 107 GLY A O 1
ATOM 870 N N . LEU A 1 108 ? 5.424 -6.480 -1.990 1.00 92.06 108 LEU A N 1
ATOM 871 C CA . LEU A 1 108 ? 5.812 -5.782 -3.215 1.00 92.06 108 LEU A CA 1
ATOM 872 C C . LEU A 1 108 ? 4.680 -5.858 -4.238 1.00 92.06 108 LEU A C 1
ATOM 874 O O . LEU A 1 108 ? 4.083 -6.913 -4.446 1.00 92.06 108 LEU A O 1
ATOM 878 N N . TYR A 1 109 ? 4.406 -4.739 -4.899 1.00 90.62 109 TYR A N 1
ATOM 879 C CA . TYR A 1 109 ? 3.460 -4.656 -6.003 1.00 90.62 109 TYR A CA 1
ATOM 880 C C . TYR A 1 109 ? 4.036 -3.823 -7.142 1.00 90.62 109 TYR A C 1
ATOM 882 O O . TYR A 1 109 ? 4.780 -2.866 -6.936 1.00 90.62 109 TYR A O 1
ATOM 890 N N . GLY A 1 110 ? 3.665 -4.156 -8.368 1.00 86.88 110 GLY A N 1
ATOM 891 C CA . GLY A 1 110 ? 4.063 -3.385 -9.527 1.00 86.88 110 GLY A CA 1
ATOM 892 C C . GLY A 1 110 ? 3.216 -3.733 -10.733 1.00 86.88 110 GLY A C 1
ATOM 893 O O . GLY A 1 110 ? 2.735 -4.857 -10.862 1.00 86.88 110 GLY A O 1
ATOM 894 N N . PHE A 1 111 ? 3.058 -2.764 -11.627 1.00 84.62 111 PHE A N 1
ATOM 895 C CA . PHE A 1 111 ? 2.387 -2.961 -12.903 1.00 84.62 111 PHE A CA 1
ATOM 896 C C . PHE A 1 111 ? 3.285 -2.528 -14.062 1.00 84.62 111 PHE A C 1
ATOM 898 O O . PHE A 1 111 ? 4.186 -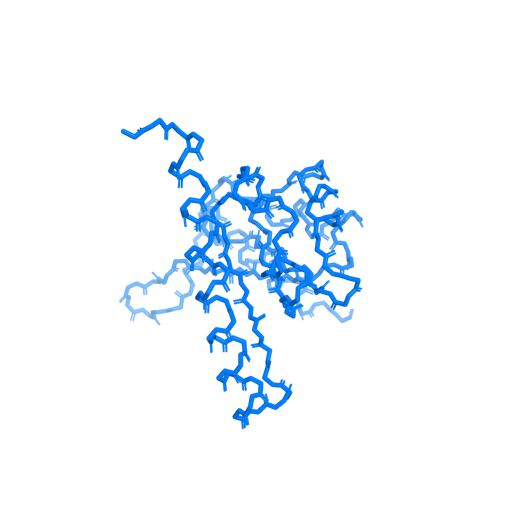1.691 -13.927 1.00 84.62 111 PHE A O 1
ATOM 905 N N . ALA A 1 112 ? 3.037 -3.136 -15.215 1.00 84.81 112 ALA A N 1
ATOM 906 C CA . ALA A 1 112 ? 3.725 -2.833 -16.456 1.00 84.81 112 ALA A CA 1
ATOM 907 C C . ALA A 1 112 ? 2.787 -2.110 -17.414 1.00 84.81 112 ALA A C 1
ATOM 909 O O . ALA A 1 112 ? 1.579 -2.364 -17.421 1.00 84.81 112 ALA A O 1
ATOM 910 N N . ARG A 1 113 ? 3.351 -1.263 -18.274 1.00 82.75 113 ARG A N 1
ATOM 911 C CA . ARG A 1 113 ? 2.630 -0.831 -19.468 1.00 82.75 113 ARG A CA 1
ATOM 912 C C . ARG A 1 113 ? 2.434 -2.063 -20.366 1.00 82.75 113 ARG A C 1
ATOM 914 O O . ARG A 1 113 ? 3.418 -2.756 -20.612 1.00 82.75 113 ARG A O 1
ATOM 921 N N . PRO A 1 114 ? 1.217 -2.343 -20.858 1.00 85.38 114 PRO A N 1
ATOM 922 C CA . PRO A 1 114 ? 1.022 -3.433 -21.800 1.00 85.38 114 PRO A CA 1
ATOM 923 C C . PRO A 1 114 ? 1.571 -3.045 -23.174 1.00 85.38 114 PRO A C 1
ATOM 925 O O . PRO A 1 114 ? 1.420 -1.900 -23.617 1.00 85.38 114 PRO A O 1
ATOM 928 N N . ASP A 1 115 ? 2.164 -4.011 -23.863 1.00 85.25 115 ASP A N 1
ATOM 929 C CA . ASP A 1 115 ? 2.315 -3.952 -25.309 1.00 85.25 115 ASP A CA 1
ATOM 930 C C . ASP A 1 115 ? 0.931 -4.019 -25.985 1.00 85.25 115 ASP A C 1
ATOM 932 O O . ASP A 1 115 ? 0.045 -4.753 -25.540 1.00 85.25 115 ASP A O 1
ATOM 936 N N . LEU A 1 116 ? 0.714 -3.220 -27.034 1.00 87.44 116 LEU A N 1
ATOM 937 C CA . LEU A 1 116 ? -0.620 -3.064 -27.633 1.00 87.44 116 LEU A CA 1
ATOM 938 C C . LEU A 1 116 ? -1.055 -4.270 -28.473 1.00 87.44 116 LEU A C 1
ATOM 940 O O . LEU A 1 116 ? -2.254 -4.440 -28.687 1.00 87.44 116 LEU A O 1
ATOM 944 N N . GLU A 1 117 ? -0.117 -5.094 -28.938 1.00 91.50 117 GLU A N 1
ATOM 945 C CA . GLU A 1 117 ? -0.419 -6.284 -29.738 1.00 91.50 117 GLU A CA 1
ATOM 946 C C . GLU A 1 117 ? -0.542 -7.527 -28.856 1.00 91.50 117 GLU A C 1
ATOM 948 O O . GLU A 1 117 ? -1.495 -8.297 -28.965 1.00 91.50 117 GLU A O 1
ATOM 953 N N . THR A 1 118 ? 0.420 -7.717 -27.957 1.00 90.25 118 THR A N 1
ATOM 954 C CA . THR A 1 118 ? 0.572 -8.942 -27.167 1.00 90.25 118 THR A CA 1
ATOM 955 C C . THR A 1 118 ? -0.059 -8.855 -25.782 1.00 90.25 118 THR A C 1
ATOM 957 O O . THR A 1 118 ? -0.278 -9.885 -25.148 1.00 90.25 118 THR A O 1
ATOM 960 N N . THR A 1 119 ? -0.362 -7.648 -25.288 1.00 87.38 119 THR A N 1
ATOM 961 C CA . THR A 1 119 ? -0.856 -7.345 -23.926 1.00 87.38 119 THR A CA 1
ATOM 962 C C . THR A 1 119 ? 0.089 -7.727 -22.782 1.00 87.38 119 THR A C 1
ATOM 964 O O . THR A 1 119 ? -0.212 -7.454 -21.618 1.00 87.38 119 THR A O 1
ATOM 967 N N . VAL A 1 120 ? 1.254 -8.306 -23.088 1.00 86.12 120 VAL A N 1
ATOM 968 C CA . VAL A 1 120 ? 2.302 -8.598 -22.106 1.00 86.12 120 VAL A CA 1
ATOM 969 C C . VAL A 1 120 ? 3.217 -7.380 -21.915 1.00 86.12 120 VAL A C 1
ATOM 971 O O . VAL A 1 120 ? 3.240 -6.487 -22.763 1.00 86.12 120 VAL A O 1
ATOM 974 N N . PRO A 1 121 ? 3.966 -7.294 -20.799 1.00 83.56 121 PRO A N 1
ATOM 975 C CA . PRO A 1 121 ? 4.980 -6.256 -20.633 1.00 83.56 121 PRO A CA 1
ATOM 976 C C . PRO A 1 121 ? 6.009 -6.312 -21.776 1.00 83.56 121 PRO A C 1
ATOM 978 O O . PRO A 1 121 ? 6.538 -7.401 -22.019 1.00 83.56 121 PRO A O 1
ATOM 981 N N . PRO A 1 122 ? 6.325 -5.189 -22.446 1.00 83.31 122 PRO A N 1
ATOM 982 C CA . PRO A 1 122 ? 7.351 -5.166 -23.479 1.00 83.31 122 PRO A CA 1
ATOM 983 C C . PRO A 1 122 ? 8.729 -5.459 -22.875 1.00 83.31 122 PRO A C 1
ATOM 985 O O . PRO A 1 122 ? 9.048 -5.025 -21.766 1.00 83.31 122 PRO A O 1
ATOM 988 N N . GLU A 1 123 ? 9.552 -6.192 -23.620 1.00 84.88 123 GLU A N 1
ATOM 989 C CA . GLU A 1 123 ? 10.946 -6.479 -23.267 1.00 84.88 123 GLU A CA 1
ATOM 990 C C . GLU A 1 123 ? 11.866 -5.513 -24.019 1.00 84.88 123 GLU A C 1
ATOM 992 O O . GLU A 1 123 ? 12.554 -5.881 -24.967 1.00 84.88 123 GLU A O 1
ATOM 997 N N . ASP A 1 124 ? 11.808 -4.242 -23.621 1.00 86.38 124 ASP A N 1
ATOM 998 C CA . ASP A 1 124 ? 12.595 -3.150 -24.193 1.00 86.38 124 ASP A CA 1
ATOM 999 C C . ASP A 1 124 ? 13.593 -2.558 -23.176 1.00 86.38 124 ASP A C 1
ATOM 1001 O O . ASP A 1 124 ? 13.723 -3.023 -22.042 1.00 86.38 124 ASP A O 1
ATOM 1005 N N . ASP A 1 125 ? 14.304 -1.500 -23.574 1.00 85.62 125 ASP A N 1
ATOM 1006 C CA . ASP A 1 125 ? 15.253 -0.786 -22.709 1.00 85.62 125 ASP A CA 1
ATOM 1007 C C . ASP A 1 125 ? 14.588 0.328 -21.874 1.0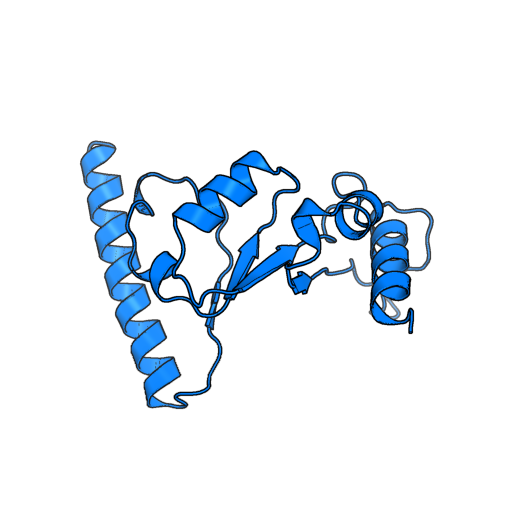0 85.62 125 ASP A C 1
ATOM 1009 O O . ASP A 1 125 ? 15.265 1.230 -21.362 1.00 85.62 125 ASP A O 1
ATOM 1013 N N . SER A 1 126 ? 13.261 0.319 -21.724 1.00 87.94 126 SER A N 1
ATOM 1014 C CA . SER A 1 126 ? 12.567 1.313 -20.907 1.00 87.94 126 SER A CA 1
ATOM 1015 C C . SER A 1 126 ? 12.814 1.094 -19.411 1.00 87.94 126 SER A C 1
ATOM 1017 O O . SER A 1 126 ? 13.078 -0.015 -18.934 1.00 87.94 126 SER A O 1
ATOM 1019 N N . GLY A 1 127 ? 12.654 2.157 -18.618 1.00 87.06 127 GLY A N 1
ATOM 1020 C CA . GLY A 1 127 ? 12.650 2.036 -17.159 1.00 87.06 127 GLY A CA 1
ATOM 1021 C C . GLY A 1 127 ? 11.576 1.072 -16.645 1.00 87.06 127 GLY A C 1
ATOM 1022 O O . GLY A 1 127 ? 11.795 0.376 -15.656 1.00 87.06 127 GLY A O 1
ATOM 1023 N N . ASN A 1 128 ? 10.430 0.966 -17.331 1.00 87.44 128 ASN A N 1
ATOM 1024 C CA . ASN A 1 128 ? 9.380 0.028 -16.939 1.00 87.44 128 ASN A CA 1
ATOM 1025 C C . ASN A 1 128 ? 9.830 -1.425 -17.138 1.00 87.44 128 ASN A C 1
ATOM 1027 O O . ASN A 1 128 ? 9.739 -2.198 -16.187 1.00 87.44 128 ASN A O 1
ATOM 1031 N N . ALA A 1 129 ? 10.396 -1.769 -18.298 1.00 87.94 129 ALA A N 1
ATOM 1032 C CA . ALA A 1 129 ? 10.920 -3.108 -18.564 1.00 87.94 129 ALA A CA 1
ATOM 1033 C C . ALA A 1 129 ? 12.035 -3.499 -17.581 1.00 87.94 129 ALA A C 1
ATOM 1035 O O . ALA A 1 129 ? 11.989 -4.586 -16.999 1.00 87.94 129 ALA A O 1
ATOM 1036 N N . ARG A 1 130 ? 12.972 -2.584 -17.283 1.00 89.75 130 ARG A N 1
ATOM 1037 C CA . ARG A 1 130 ? 14.006 -2.798 -16.251 1.00 89.75 130 ARG A CA 1
ATOM 1038 C C . ARG A 1 130 ? 13.414 -3.096 -14.872 1.00 89.75 130 ARG A C 1
ATOM 1040 O O . ARG A 1 130 ? 13.850 -4.035 -14.207 1.00 89.75 130 ARG A O 1
ATOM 1047 N N . ASN A 1 131 ? 12.422 -2.316 -14.447 1.00 90.44 131 ASN A N 1
ATOM 1048 C CA . ASN A 1 131 ? 11.777 -2.486 -13.145 1.00 90.44 131 ASN A CA 1
ATOM 1049 C C . ASN A 1 131 ? 11.001 -3.811 -13.058 1.00 90.44 131 ASN A C 1
ATOM 1051 O O . ASN A 1 131 ? 11.107 -4.529 -12.065 1.00 90.44 131 ASN A O 1
ATOM 1055 N N . ILE A 1 132 ? 10.294 -4.188 -14.126 1.00 89.25 132 ILE A N 1
ATOM 1056 C CA . ILE A 1 132 ? 9.596 -5.475 -14.214 1.00 89.25 132 ILE A CA 1
ATOM 1057 C C . ILE A 1 132 ? 10.585 -6.642 -14.192 1.00 89.25 132 ILE A C 1
ATOM 1059 O O . ILE A 1 132 ? 10.348 -7.622 -13.488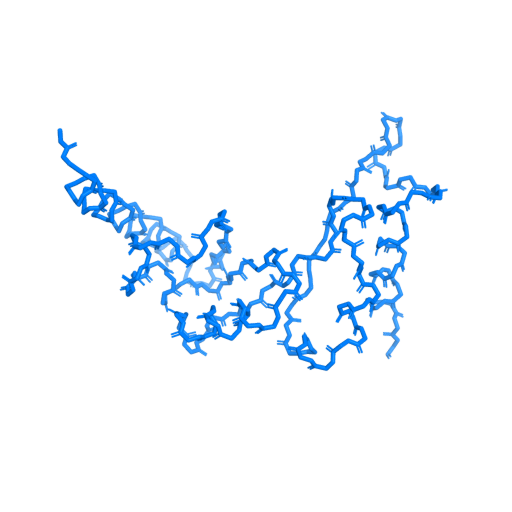 1.00 89.25 132 ILE A O 1
ATOM 1063 N N . ALA A 1 133 ? 11.717 -6.537 -14.891 1.00 89.56 133 ALA A N 1
ATOM 1064 C CA . ALA A 1 133 ? 12.769 -7.548 -14.844 1.00 89.56 133 ALA A CA 1
ATOM 1065 C C . ALA A 1 133 ? 13.345 -7.718 -13.425 1.00 89.56 133 ALA A C 1
ATOM 1067 O O . ALA A 1 133 ? 13.577 -8.849 -12.998 1.00 89.56 133 ALA A O 1
ATOM 1068 N N . ALA A 1 134 ? 13.527 -6.626 -12.674 1.00 90.50 134 ALA A N 1
ATOM 1069 C CA . ALA A 1 134 ? 13.949 -6.681 -11.273 1.00 90.50 134 ALA A CA 1
ATOM 1070 C C . ALA A 1 134 ? 12.926 -7.404 -10.386 1.00 90.50 134 ALA A C 1
ATOM 1072 O O . ALA A 1 134 ? 13.299 -8.315 -9.647 1.00 90.50 134 ALA A O 1
ATOM 1073 N N . MET A 1 135 ? 11.630 -7.095 -10.523 1.00 89.31 135 MET A N 1
ATOM 1074 C CA . MET A 1 135 ? 10.592 -7.832 -9.790 1.00 89.31 135 MET A CA 1
ATOM 1075 C C . MET A 1 135 ? 10.555 -9.313 -10.166 1.00 89.31 135 MET A C 1
ATOM 1077 O O . MET A 1 135 ? 10.464 -10.164 -9.286 1.00 89.31 135 MET A O 1
ATOM 1081 N N . ARG A 1 136 ? 10.644 -9.640 -11.464 1.00 89.38 136 ARG A N 1
ATOM 1082 C CA . ARG A 1 136 ? 10.674 -11.034 -11.936 1.00 89.38 136 ARG A CA 1
ATOM 1083 C C . ARG A 1 136 ? 11.817 -11.805 -11.2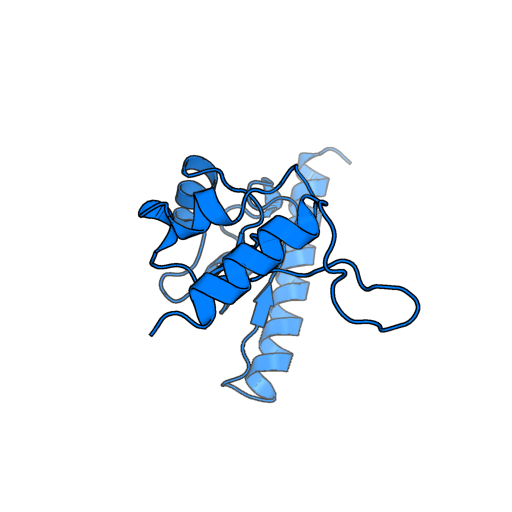80 1.00 89.38 136 ARG A C 1
ATOM 1085 O O . ARG A 1 136 ? 11.608 -12.952 -10.909 1.00 89.38 136 ARG A O 1
ATOM 1092 N N . ARG A 1 137 ? 12.996 -11.195 -11.112 1.00 90.81 137 ARG A N 1
ATOM 1093 C CA . ARG A 1 137 ? 14.098 -11.812 -10.358 1.00 90.81 137 ARG A CA 1
ATOM 1094 C C . ARG A 1 137 ? 13.731 -11.990 -8.888 1.00 90.81 137 ARG A C 1
ATOM 1096 O O . ARG A 1 137 ? 13.851 -13.096 -8.386 1.00 90.81 137 ARG A O 1
ATOM 1103 N N . ALA A 1 138 ? 13.240 -10.948 -8.220 1.00 88.38 138 ALA A N 1
ATOM 1104 C CA . ALA A 1 138 ? 12.903 -11.008 -6.796 1.00 88.38 138 ALA A CA 1
ATOM 1105 C C . ALA A 1 138 ? 11.880 -12.106 -6.452 1.00 88.38 138 ALA A C 1
ATOM 1107 O O . ALA A 1 138 ? 12.053 -12.799 -5.460 1.00 88.38 138 ALA A O 1
ATOM 1108 N N . PHE A 1 139 ? 10.852 -12.302 -7.284 1.00 87.75 139 PHE A N 1
ATOM 1109 C CA . PHE A 1 139 ? 9.808 -13.306 -7.037 1.00 87.75 139 PHE A CA 1
ATOM 1110 C C . PHE A 1 139 ? 10.169 -14.733 -7.472 1.00 87.75 139 PHE A C 1
ATOM 1112 O O . PHE A 1 139 ? 9.503 -15.670 -7.041 1.00 87.75 139 PHE A O 1
ATOM 1119 N N . ASN A 1 140 ? 11.175 -14.907 -8.337 1.00 87.31 140 ASN A N 1
ATOM 1120 C CA . ASN A 1 140 ? 11.598 -16.226 -8.829 1.00 87.31 140 ASN A CA 1
ATOM 1121 C C . ASN A 1 140 ? 12.945 -16.689 -8.252 1.00 87.31 140 ASN A C 1
ATOM 1123 O O . ASN A 1 140 ? 13.389 -17.794 -8.565 1.00 87.31 140 ASN A O 1
ATOM 1127 N N . SER A 1 141 ? 13.608 -15.860 -7.445 1.00 70.06 141 SER A N 1
ATOM 1128 C CA . SER A 1 141 ? 14.758 -16.293 -6.655 1.00 70.06 141 SER A CA 1
ATOM 1129 C C . SER A 1 141 ? 14.277 -17.257 -5.558 1.00 70.06 141 SER A C 1
ATOM 1131 O O . SER A 1 141 ? 13.316 -16.918 -4.866 1.00 70.06 141 SER A O 1
ATOM 1133 N N . PRO A 1 142 ? 14.885 -18.451 -5.432 1.00 51.00 142 PRO A N 1
ATOM 1134 C CA . PRO A 1 142 ? 14.515 -19.450 -4.429 1.00 51.00 142 PRO A CA 1
ATOM 1135 C C . PRO A 1 142 ? 14.809 -19.010 -2.991 1.00 51.00 142 PRO A C 1
ATOM 1137 O O . PRO A 1 142 ? 15.730 -18.183 -2.793 1.00 51.00 142 PRO A O 1
#